Protein AF-A0AAW9EIE9-F1 (afdb_monomer_lite)

Radius of gyration: 13.32 Å; chains: 1; bounding box: 32×29×30 Å

Secondary structure (DSSP, 8-state):
-EEEEESS-SSEEEE----SSGGG---EE----TTS-HHHHHHHHHHHHHHHHHTT--------S-TT-

Structure (mmCIF, N/CA/C/O backbone):
data_AF-A0AAW9EIE9-F1
#
_entry.id   AF-A0AAW9EIE9-F1
#
loop_
_atom_site.group_PDB
_atom_site.id
_atom_site.type_symbol
_atom_site.label_atom_id
_atom_site.label_alt_id
_atom_site.label_comp_id
_atom_site.label_asym_id
_atom_site.label_entity_id
_atom_site.label_seq_id
_atom_site.pdbx_PDB_ins_code
_atom_site.Cartn_x
_atom_site.Cartn_y
_atom_site.Cartn_z
_atom_site.occupancy
_atom_site.B_iso_or_equiv
_atom_site.auth_seq_id
_atom_site.auth_comp_id
_atom_site.auth_asym_id
_atom_site.auth_atom_id
_atom_site.pdbx_PDB_model_num
ATOM 1 N N . VAL A 1 1 ? -9.539 -10.334 -8.243 1.00 56.34 1 VAL A N 1
ATOM 2 C CA . VAL A 1 1 ? -8.440 -9.459 -7.766 1.00 56.34 1 VAL A CA 1
ATOM 3 C C . VAL A 1 1 ? -7.624 -10.266 -6.778 1.00 56.34 1 VAL A C 1
ATOM 5 O O . VAL A 1 1 ? -8.205 -10.751 -5.818 1.00 56.34 1 VAL A O 1
ATOM 8 N N . MET A 1 2 ? -6.336 -10.491 -7.039 1.00 69.31 2 MET A N 1
ATOM 9 C CA . MET A 1 2 ? -5.502 -11.336 -6.180 1.00 69.31 2 MET A CA 1
ATOM 10 C C . MET A 1 2 ? -4.629 -10.459 -5.280 1.00 69.31 2 MET A C 1
ATOM 12 O O . MET A 1 2 ? -3.907 -9.584 -5.764 1.00 69.31 2 MET A O 1
ATOM 16 N N . LEU A 1 3 ? -4.725 -10.670 -3.965 1.00 75.06 3 LEU A N 1
ATOM 17 C CA . LEU A 1 3 ? -3.920 -9.972 -2.962 1.00 75.06 3 LEU A CA 1
ATOM 18 C C . LEU A 1 3 ? -2.478 -10.487 -3.029 1.00 75.06 3 LEU A C 1
ATOM 20 O O . LEU A 1 3 ? -2.113 -11.447 -2.363 1.00 75.06 3 LEU A O 1
ATOM 24 N N . ALA A 1 4 ? -1.685 -9.866 -3.894 1.00 82.44 4 ALA A N 1
ATOM 25 C CA . ALA A 1 4 ? -0.286 -10.190 -4.122 1.00 82.44 4 ALA A CA 1
ATOM 26 C C . ALA A 1 4 ? 0.499 -8.920 -4.462 1.00 82.44 4 ALA A C 1
ATOM 28 O O . ALA A 1 4 ? -0.088 -7.915 -4.890 1.00 82.44 4 ALA A O 1
ATOM 29 N N . TYR A 1 5 ? 1.823 -8.986 -4.309 1.00 81.12 5 TYR A N 1
ATOM 30 C CA . TYR A 1 5 ? 2.737 -7.946 -4.769 1.00 81.12 5 TYR A CA 1
ATOM 31 C C . TYR A 1 5 ? 3.667 -8.461 -5.876 1.00 81.12 5 TYR A C 1
ATOM 33 O O . TYR A 1 5 ? 4.098 -9.614 -5.860 1.00 81.12 5 TYR A O 1
ATOM 41 N N . SER A 1 6 ? 3.972 -7.603 -6.854 1.00 82.88 6 SER A N 1
ATOM 42 C CA . SER A 1 6 ? 4.950 -7.884 -7.918 1.00 82.88 6 SER A CA 1
ATOM 43 C C . SER A 1 6 ? 5.535 -6.588 -8.489 1.00 82.88 6 SER A C 1
ATOM 45 O O . SER A 1 6 ? 4.909 -5.525 -8.458 1.00 82.88 6 SER A O 1
ATOM 47 N N . ALA A 1 7 ? 6.754 -6.657 -9.027 1.00 76.69 7 ALA A N 1
ATOM 48 C CA . ALA A 1 7 ? 7.431 -5.509 -9.634 1.00 76.69 7 ALA A CA 1
ATOM 49 C C . ALA A 1 7 ? 6.956 -5.201 -11.065 1.00 76.69 7 ALA A C 1
ATOM 51 O O . ALA A 1 7 ? 6.955 -4.048 -11.498 1.00 76.69 7 ALA A O 1
ATOM 52 N N . ARG A 1 8 ? 6.554 -6.226 -11.822 1.00 68.06 8 ARG A N 1
ATOM 53 C CA . ARG A 1 8 ? 6.164 -6.080 -13.236 1.00 68.06 8 ARG A CA 1
ATOM 54 C C . ARG A 1 8 ? 4.709 -6.434 -13.499 1.00 68.06 8 ARG A C 1
ATOM 56 O O . ARG A 1 8 ? 4.154 -5.964 -14.493 1.00 68.06 8 ARG A O 1
ATOM 63 N N . ASN A 1 9 ? 4.084 -7.217 -12.622 1.00 68.94 9 ASN A N 1
ATOM 64 C CA . ASN A 1 9 ? 2.751 -7.724 -12.877 1.00 68.94 9 ASN A CA 1
ATOM 65 C C . ASN A 1 9 ? 1.657 -6.672 -12.621 1.00 68.94 9 ASN A C 1
ATOM 67 O O . ASN A 1 9 ? 1.561 -6.089 -11.541 1.00 68.94 9 ASN A O 1
ATOM 71 N N . ARG A 1 10 ? 0.804 -6.443 -13.627 1.00 64.44 10 ARG A N 1
ATOM 72 C CA . ARG A 1 10 ? -0.351 -5.535 -13.538 1.00 64.44 10 ARG A CA 1
ATOM 73 C C . ARG A 1 10 ? -1.630 -6.226 -13.055 1.00 64.44 10 ARG A C 1
ATOM 75 O O . ARG A 1 10 ? -2.625 -5.531 -12.863 1.00 64.44 10 ARG A O 1
ATOM 82 N N . SER A 1 11 ? -1.633 -7.539 -12.857 1.00 72.81 11 SER A N 1
ATOM 83 C CA . SER A 1 11 ? -2.749 -8.247 -12.221 1.00 72.81 11 SER A CA 1
ATOM 84 C C . SER A 1 11 ? -2.642 -8.265 -10.689 1.00 72.81 11 SER A C 1
ATOM 86 O O . SER A 1 11 ? -3.607 -8.610 -10.011 1.00 72.81 11 SER A O 1
ATOM 88 N N . ALA A 1 12 ? -1.490 -7.864 -10.139 1.00 80.06 12 ALA A N 1
ATOM 89 C CA . ALA A 1 12 ? -1.255 -7.757 -8.704 1.00 80.06 12 ALA A CA 1
ATOM 90 C C . ALA A 1 12 ? -1.910 -6.498 -8.106 1.00 80.06 12 ALA A C 1
ATOM 92 O O . ALA A 1 12 ? -1.844 -5.405 -8.683 1.00 80.06 12 ALA A O 1
ATOM 93 N N . SER A 1 13 ? -2.498 -6.655 -6.916 1.00 85.69 13 SER A N 1
ATOM 94 C CA . SER A 1 13 ? -3.102 -5.568 -6.133 1.00 85.69 13 SER A CA 1
ATOM 95 C C . SER A 1 13 ? -2.091 -4.523 -5.658 1.00 85.69 13 SER A C 1
ATOM 97 O O . SER A 1 13 ? -2.451 -3.352 -5.512 1.00 85.69 13 SER A O 1
ATOM 99 N N . ILE A 1 14 ? -0.839 -4.928 -5.424 1.00 90.00 14 ILE A N 1
ATOM 100 C CA . ILE A 1 14 ? 0.261 -4.033 -5.054 1.00 90.00 14 ILE A CA 1
ATOM 101 C C . ILE A 1 14 ? 1.371 -4.144 -6.101 1.00 90.00 14 ILE A C 1
ATOM 103 O O . ILE A 1 14 ? 1.912 -5.2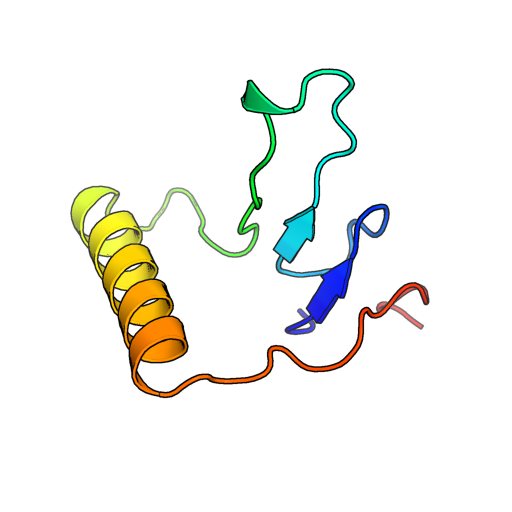21 -6.345 1.00 90.00 14 ILE A O 1
ATOM 107 N N . ARG A 1 15 ? 1.747 -3.022 -6.715 1.00 91.31 15 ARG A N 1
ATOM 108 C CA . ARG A 1 15 ? 2.872 -2.956 -7.655 1.00 91.31 15 ARG A CA 1
ATOM 109 C C . ARG A 1 15 ? 4.088 -2.322 -6.988 1.00 91.31 15 ARG A C 1
ATOM 111 O O . ARG A 1 15 ? 3.952 -1.348 -6.252 1.00 91.31 15 ARG A O 1
ATOM 118 N N . ILE A 1 16 ? 5.280 -2.830 -7.297 1.00 90.69 16 ILE A N 1
ATOM 119 C CA . ILE A 1 16 ? 6.560 -2.190 -6.954 1.00 90.69 16 ILE A CA 1
ATOM 120 C C . ILE A 1 16 ? 7.121 -1.521 -8.220 1.00 90.69 16 ILE A C 1
ATOM 122 O O . ILE A 1 16 ? 7.662 -2.216 -9.080 1.00 90.69 16 ILE A O 1
ATOM 126 N N . PRO A 1 17 ? 6.997 -0.189 -8.391 1.00 89.75 17 PRO A N 1
ATOM 127 C CA . PRO A 1 17 ? 7.505 0.486 -9.580 1.00 89.75 17 PRO A CA 1
ATOM 128 C C . PRO A 1 17 ? 9.029 0.376 -9.686 1.00 89.75 17 PRO A C 1
ATOM 130 O O . PRO A 1 17 ? 9.754 0.716 -8.750 1.00 89.75 17 PRO A O 1
ATOM 133 N N . VAL A 1 18 ? 9.521 -0.036 -10.856 1.00 89.00 18 VAL A N 1
ATOM 134 C CA . VAL A 1 18 ? 10.956 -0.012 -11.167 1.00 89.00 18 VAL A CA 1
ATOM 135 C C . VAL A 1 18 ? 11.377 1.442 -11.375 1.00 89.00 18 VAL A C 1
ATOM 137 O O . VAL A 1 18 ? 10.926 2.100 -12.310 1.00 89.00 18 VAL A O 1
ATOM 140 N N . VAL A 1 19 ? 12.219 1.955 -10.479 1.00 90.50 19 VAL A N 1
ATOM 141 C CA . VAL A 1 19 ? 12.698 3.343 -10.482 1.00 90.50 19 VAL A CA 1
ATOM 142 C C . VAL A 1 19 ? 14.222 3.378 -10.467 1.00 90.50 19 VAL A C 1
ATOM 144 O O . VAL A 1 19 ? 14.855 2.562 -9.804 1.00 90.50 19 VAL A O 1
ATOM 147 N N . ALA A 1 20 ? 14.815 4.341 -11.175 1.00 90.56 20 ALA A N 1
ATOM 148 C CA . ALA A 1 20 ? 16.271 4.499 -11.227 1.00 90.56 20 ALA A CA 1
ATOM 149 C C . ALA A 1 20 ? 16.854 5.104 -9.936 1.00 90.56 20 ALA A C 1
ATOM 151 O O . ALA A 1 20 ? 17.977 4.799 -9.549 1.00 90.56 20 ALA A O 1
ATOM 152 N N . SER A 1 21 ? 16.090 5.964 -9.253 1.00 93.88 21 SER A N 1
ATOM 153 C CA . SER A 1 21 ? 16.533 6.640 -8.030 1.00 93.88 21 SER A CA 1
ATOM 154 C C . SER A 1 21 ? 16.074 5.898 -6.781 1.00 93.88 21 SER A C 1
ATOM 156 O O . SER A 1 21 ? 14.884 5.625 -6.617 1.00 93.88 21 SER A O 1
ATOM 158 N N . MET A 1 22 ? 16.995 5.676 -5.838 1.00 91.00 22 MET A N 1
ATOM 159 C CA . MET A 1 22 ? 16.659 5.113 -4.526 1.00 91.00 22 MET A CA 1
ATOM 160 C C . MET A 1 22 ? 15.655 5.976 -3.750 1.00 91.00 22 MET A C 1
ATOM 162 O O . MET A 1 22 ? 14.827 5.430 -3.026 1.00 91.00 22 MET A O 1
ATOM 166 N N . LYS A 1 23 ? 15.667 7.303 -3.951 1.00 94.31 23 LYS A N 1
ATOM 167 C CA . LYS A 1 23 ? 14.727 8.234 -3.300 1.00 94.31 23 LYS A CA 1
ATOM 168 C C . LYS A 1 23 ? 13.285 8.089 -3.801 1.00 94.31 23 LYS A C 1
ATOM 170 O O . LYS A 1 23 ? 12.371 8.564 -3.144 1.00 94.31 23 LYS A O 1
ATOM 175 N N . ALA A 1 24 ? 13.073 7.454 -4.954 1.00 94.50 24 ALA A N 1
ATOM 176 C CA . ALA A 1 24 ? 11.751 7.281 -5.558 1.00 94.50 24 ALA A CA 1
ATOM 177 C C . ALA A 1 24 ? 11.101 5.921 -5.231 1.00 94.50 24 ALA A C 1
ATOM 179 O O . ALA A 1 24 ? 10.038 5.602 -5.781 1.00 94.50 24 ALA A O 1
ATOM 180 N N . ARG A 1 25 ? 11.748 5.102 -4.383 1.00 93.25 25 ARG A N 1
ATOM 181 C CA . ARG A 1 25 ? 11.272 3.768 -3.999 1.00 93.25 25 ARG A CA 1
ATOM 182 C C . ARG A 1 25 ? 9.942 3.889 -3.258 1.00 93.25 25 ARG A C 1
ATOM 184 O O . ARG A 1 25 ? 9.841 4.612 -2.274 1.00 93.25 25 ARG A O 1
ATOM 191 N N . 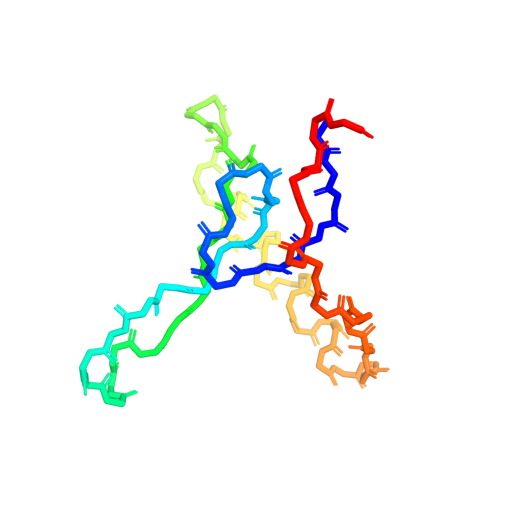ARG A 1 26 ? 8.930 3.175 -3.745 1.00 94.56 26 ARG A N 1
ATOM 192 C CA . ARG A 1 26 ? 7.571 3.182 -3.194 1.00 94.56 26 ARG A CA 1
ATOM 193 C C . ARG A 1 26 ? 6.829 1.908 -3.574 1.00 94.56 26 ARG A C 1
ATOM 195 O O . ARG A 1 26 ? 7.290 1.157 -4.432 1.00 94.56 26 ARG A O 1
ATOM 202 N N . ILE A 1 27 ? 5.663 1.727 -2.972 1.00 93.81 27 ILE A N 1
ATOM 203 C CA . ILE A 1 27 ? 4.650 0.762 -3.398 1.00 93.81 27 ILE A CA 1
ATOM 204 C C . ILE A 1 27 ? 3.473 1.510 -4.022 1.00 93.81 27 ILE A C 1
ATOM 206 O O . ILE A 1 27 ? 3.230 2.675 -3.709 1.00 93.81 27 ILE A O 1
ATOM 210 N N . GLU A 1 28 ? 2.749 0.850 -4.914 1.00 93.81 28 GLU A N 1
ATOM 211 C CA . GLU A 1 28 ? 1.516 1.361 -5.501 1.00 93.81 28 GLU A CA 1
ATOM 212 C C . GLU A 1 28 ? 0.379 0.390 -5.188 1.00 93.81 28 GLU A C 1
ATOM 214 O O . GLU A 1 28 ? 0.375 -0.747 -5.656 1.00 93.81 28 GLU A O 1
ATOM 219 N N . VAL A 1 29 ? -0.582 0.852 -4.394 1.00 93.19 29 VAL A N 1
ATOM 220 C CA . VAL A 1 29 ? -1.789 0.107 -4.031 1.00 93.19 29 VAL A CA 1
ATOM 221 C C . VAL A 1 29 ? -2.871 0.415 -5.066 1.00 93.19 29 VAL A C 1
ATOM 223 O O . VAL A 1 29 ? -3.246 1.572 -5.229 1.00 93.19 29 VAL A O 1
ATOM 226 N N . ARG A 1 30 ? -3.342 -0.601 -5.799 1.00 91.12 30 ARG A N 1
ATOM 227 C CA . ARG A 1 30 ? -4.113 -0.409 -7.046 1.00 91.12 30 ARG A CA 1
ATOM 228 C C . ARG A 1 30 ? -5.604 -0.728 -6.957 1.00 91.12 30 ARG A C 1
ATOM 230 O O . ARG A 1 30 ? -6.313 -0.533 -7.936 1.00 91.12 30 ARG A O 1
ATOM 237 N N . PHE A 1 31 ? -6.061 -1.256 -5.827 1.00 91.00 31 PHE A N 1
ATOM 238 C CA . PHE A 1 31 ? -7.472 -1.570 -5.595 1.00 91.00 31 PHE A CA 1
ATOM 239 C C . PHE A 1 31 ? -8.369 -0.396 -5.145 1.00 91.00 31 PHE A C 1
ATOM 241 O O . PHE A 1 31 ? -9.576 -0.542 -5.300 1.00 91.00 31 PHE A O 1
ATOM 248 N N . PRO A 1 32 ? -7.872 0.734 -4.593 1.00 93.38 32 PRO A N 1
ATOM 249 C CA . PRO A 1 32 ? -8.728 1.884 -4.311 1.00 93.38 32 PRO A CA 1
ATOM 250 C C . PRO A 1 32 ? -9.251 2.522 -5.600 1.00 93.38 32 PRO A C 1
ATOM 252 O O . PRO A 1 32 ? -8.517 2.627 -6.584 1.00 93.38 32 PRO A O 1
ATOM 255 N N . ASP A 1 33 ? -10.486 3.009 -5.561 1.00 95.19 33 ASP A N 1
ATOM 256 C CA . ASP A 1 33 ? -11.148 3.694 -6.670 1.00 95.19 33 ASP A CA 1
ATOM 257 C C . ASP A 1 33 ? -11.623 5.113 -6.268 1.00 95.19 33 ASP A C 1
ATOM 259 O O . ASP A 1 33 ? -11.613 5.457 -5.081 1.00 95.19 33 ASP A O 1
ATOM 263 N N . PRO 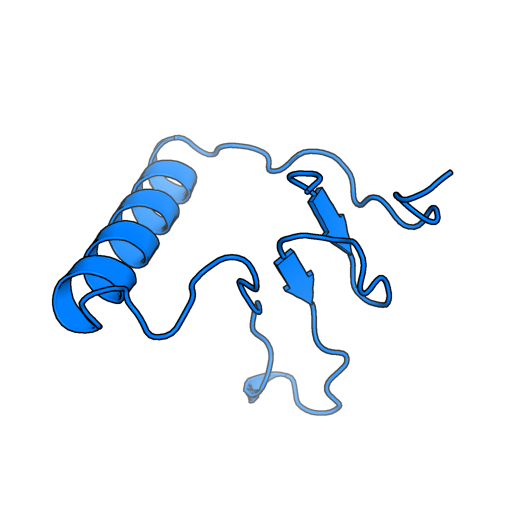A 1 34 ? -12.019 5.968 -7.234 1.00 94.81 34 PRO A N 1
ATOM 264 C CA . PRO A 1 34 ? -12.414 7.353 -6.959 1.00 94.81 34 PRO A CA 1
ATOM 265 C C . PRO A 1 34 ? -13.710 7.537 -6.154 1.00 94.81 34 PRO A C 1
ATOM 267 O O . PRO A 1 34 ? -14.009 8.669 -5.781 1.00 94.81 34 PRO A O 1
ATOM 270 N N . LEU A 1 35 ? -14.494 6.482 -5.897 1.00 96.50 35 LEU A N 1
ATOM 271 C CA . LEU A 1 35 ? -15.673 6.564 -5.026 1.00 96.50 35 LEU A CA 1
ATOM 272 C C . LEU A 1 35 ? -15.282 6.575 -3.543 1.00 96.50 35 LEU A C 1
ATOM 274 O O . LEU A 1 35 ? -16.091 6.951 -2.692 1.00 96.50 35 LEU A O 1
ATOM 278 N N . ALA A 1 36 ? -14.050 6.180 -3.212 1.00 96.12 36 ALA A N 1
ATOM 279 C CA . ALA A 1 36 ? -13.553 6.221 -1.849 1.00 96.12 36 ALA A CA 1
ATOM 280 C C . ALA A 1 36 ? -13.312 7.666 -1.383 1.00 96.12 36 ALA A C 1
ATOM 282 O O . ALA A 1 36 ? -12.731 8.490 -2.089 1.00 96.12 36 ALA A O 1
ATOM 283 N N . ASN A 1 37 ? -13.684 7.963 -0.135 1.00 97.69 37 ASN A N 1
ATOM 284 C CA . ASN A 1 37 ? -13.283 9.213 0.503 1.00 97.69 37 ASN A CA 1
ATOM 285 C C . ASN A 1 37 ? -11.747 9.223 0.668 1.00 97.69 37 ASN A C 1
ATOM 287 O O . ASN A 1 37 ? -11.223 8.358 1.377 1.00 97.69 37 ASN A O 1
ATOM 291 N N . PRO A 1 38 ? -11.017 10.189 0.079 1.00 96.31 38 PRO A N 1
ATOM 292 C CA . PRO A 1 38 ? -9.555 10.174 0.065 1.00 96.31 38 PRO A CA 1
ATOM 293 C C . PRO A 1 38 ? -8.943 10.271 1.467 1.00 96.31 38 PRO A C 1
ATOM 295 O O . PRO A 1 38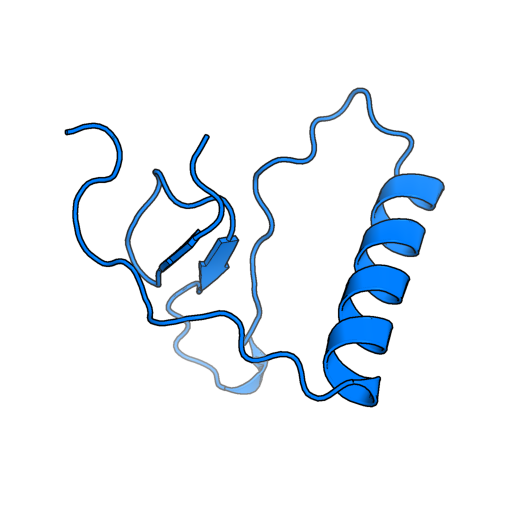 ? -7.923 9.638 1.732 1.00 96.31 38 PRO A O 1
ATOM 298 N N . TYR A 1 39 ? -9.582 10.996 2.391 1.00 97.62 39 TYR A N 1
ATOM 299 C CA . TYR A 1 39 ? -9.100 11.110 3.769 1.00 97.62 39 TYR A CA 1
ATOM 300 C C . TYR A 1 39 ? -9.157 9.762 4.487 1.00 97.62 39 TYR A C 1
ATOM 302 O O . TYR A 1 39 ? -8.180 9.339 5.104 1.00 97.62 39 TYR A O 1
ATOM 310 N N . LEU A 1 40 ? -10.289 9.063 4.367 1.00 97.56 40 LEU A N 1
ATOM 311 C CA . LEU A 1 40 ? -10.481 7.760 5.001 1.00 97.56 40 LEU A CA 1
ATOM 312 C C . LEU A 1 40 ? -9.635 6.677 4.328 1.00 97.56 40 LEU A C 1
ATOM 314 O O . LEU A 1 40 ? -9.050 5.849 5.021 1.00 97.56 40 LEU A O 1
ATOM 318 N N . ALA A 1 41 ? -9.523 6.703 2.999 1.00 96.31 41 ALA A N 1
ATOM 319 C CA . ALA A 1 41 ? -8.732 5.738 2.245 1.00 96.31 41 ALA A CA 1
ATOM 320 C C . ALA A 1 41 ? -7.247 5.797 2.630 1.00 96.31 41 ALA A C 1
ATOM 322 O O . ALA A 1 41 ? -6.652 4.765 2.941 1.00 96.31 41 ALA A O 1
ATOM 323 N N . PHE A 1 42 ? -6.658 6.996 2.673 1.00 96.12 42 PHE A N 1
ATOM 324 C CA . PHE A 1 42 ? -5.255 7.151 3.058 1.00 96.12 42 PHE A CA 1
ATOM 325 C C . PHE A 1 42 ? -5.020 6.845 4.537 1.00 96.12 42 PHE A C 1
ATOM 327 O O . PHE A 1 42 ? -4.039 6.176 4.864 1.00 96.12 42 PHE A O 1
ATOM 334 N N . ALA A 1 43 ? -5.927 7.263 5.428 1.00 97.75 43 ALA A N 1
ATOM 335 C CA . ALA A 1 43 ? -5.825 6.935 6.847 1.00 97.75 43 ALA A CA 1
ATOM 336 C C . ALA A 1 43 ? -5.866 5.415 7.081 1.00 97.75 43 ALA A C 1
ATOM 338 O O . ALA A 1 43 ? -5.007 4.877 7.776 1.00 97.75 43 ALA A O 1
ATOM 339 N N . ALA A 1 44 ? -6.808 4.704 6.452 1.00 97.19 44 ALA A N 1
ATOM 340 C CA . ALA A 1 44 ? -6.929 3.254 6.583 1.00 97.19 44 ALA A CA 1
ATOM 341 C C . ALA A 1 44 ? -5.690 2.515 6.052 1.00 97.19 44 ALA A C 1
ATOM 343 O O . ALA A 1 44 ? -5.194 1.595 6.700 1.00 97.19 44 ALA A O 1
ATOM 344 N N . GLN A 1 45 ? -5.148 2.942 4.907 1.00 96.50 45 GLN A N 1
ATOM 345 C CA . GLN A 1 45 ? -3.924 2.366 4.343 1.00 96.50 45 GLN A CA 1
ATOM 346 C C . GLN A 1 45 ? -2.703 2.579 5.243 1.00 96.50 45 GLN A C 1
ATOM 348 O O . GLN A 1 45 ? -1.904 1.658 5.413 1.00 96.50 45 GLN A O 1
ATOM 353 N N . LEU A 1 46 ? -2.563 3.769 5.837 1.00 97.44 46 LEU A N 1
ATOM 354 C CA . LEU A 1 46 ? -1.486 4.059 6.780 1.00 97.44 46 LEU A CA 1
ATOM 355 C C . LEU A 1 46 ? -1.588 3.167 8.018 1.00 97.44 46 LEU A C 1
ATOM 357 O O . LEU A 1 46 ? -0.600 2.543 8.397 1.00 97.44 46 LEU A O 1
ATOM 361 N N . MET A 1 47 ? -2.777 3.066 8.614 1.00 97.88 47 MET A N 1
ATOM 362 C CA . MET A 1 47 ? -2.992 2.238 9.802 1.00 97.88 47 MET A CA 1
ATOM 363 C C . MET A 1 47 ? -2.724 0.756 9.522 1.00 97.88 47 MET A C 1
ATOM 365 O O . MET A 1 47 ? -2.043 0.111 10.313 1.00 97.88 47 MET A O 1
ATOM 369 N N . ALA A 1 48 ? -3.167 0.236 8.373 1.00 96.81 48 ALA A N 1
ATOM 370 C CA . ALA A 1 48 ? -2.869 -1.135 7.957 1.00 96.81 48 ALA A CA 1
ATOM 371 C C . ALA A 1 48 ? -1.359 -1.373 7.764 1.00 96.81 48 ALA A C 1
ATOM 373 O O . ALA A 1 48 ? -0.834 -2.416 8.151 1.00 96.81 48 ALA A O 1
ATOM 374 N N . GLY A 1 49 ? -0.640 -0.397 7.198 1.00 96.81 49 GLY A N 1
ATOM 375 C CA . GLY A 1 49 ? 0.815 -0.465 7.053 1.00 96.81 49 GLY A CA 1
ATOM 376 C C . GLY A 1 49 ? 1.553 -0.443 8.394 1.00 96.81 49 GLY A C 1
ATOM 377 O O . GLY A 1 49 ? 2.486 -1.219 8.594 1.00 96.81 49 GLY A O 1
ATOM 378 N N . LEU A 1 50 ? 1.128 0.419 9.322 1.00 98.00 50 LEU A N 1
ATOM 379 C CA . LEU A 1 50 ? 1.704 0.505 10.666 1.00 98.00 50 LEU A CA 1
ATOM 380 C C . LEU A 1 50 ? 1.482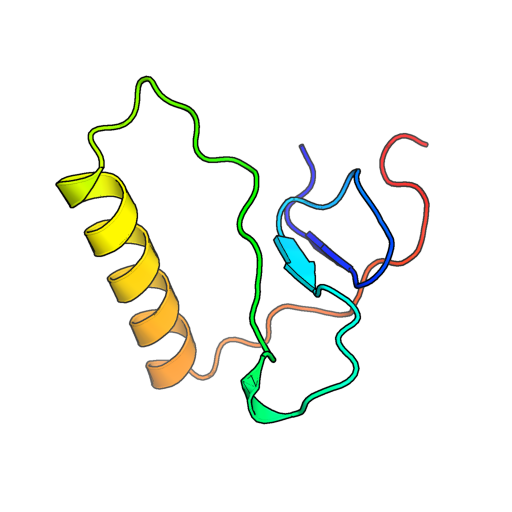 -0.781 11.463 1.00 98.00 50 LEU A C 1
ATOM 382 O O . LEU A 1 50 ? 2.422 -1.268 12.087 1.00 98.00 50 LEU A O 1
ATOM 386 N N . ASP A 1 51 ? 0.282 -1.356 11.398 1.00 98.25 51 ASP A N 1
ATOM 387 C CA . ASP A 1 51 ? -0.019 -2.632 12.050 1.00 98.25 51 ASP A CA 1
ATOM 388 C C . ASP A 1 51 ? 0.886 -3.761 11.527 1.00 98.25 51 ASP A C 1
ATOM 390 O O . ASP A 1 51 ? 1.506 -4.483 12.310 1.00 98.25 51 ASP A O 1
ATOM 394 N N . GLY A 1 52 ? 1.083 -3.834 10.205 1.00 97.25 52 GLY A N 1
ATOM 395 C CA . GLY A 1 52 ? 2.012 -4.784 9.590 1.00 97.25 52 GLY A CA 1
ATOM 396 C C . GLY A 1 52 ? 3.458 -4.634 10.075 1.00 97.25 52 GLY A C 1
ATOM 397 O O . GLY A 1 52 ? 4.149 -5.636 10.259 1.00 97.25 52 GLY A O 1
ATOM 398 N N . ILE A 1 53 ? 3.910 -3.403 10.336 1.00 97.12 53 ILE A N 1
ATOM 399 C CA . ILE A 1 53 ? 5.244 -3.130 10.893 1.00 97.12 53 ILE A CA 1
ATOM 400 C C . ILE A 1 53 ? 5.326 -3.585 12.353 1.00 97.12 53 ILE A C 1
ATOM 402 O O . ILE A 1 53 ? 6.267 -4.293 12.716 1.00 97.12 53 ILE A O 1
ATOM 406 N N . ILE A 1 54 ? 4.353 -3.195 13.181 1.00 98.06 54 ILE A N 1
ATOM 407 C CA . ILE A 1 54 ? 4.318 -3.508 14.618 1.00 98.06 54 ILE A CA 1
ATOM 408 C C . ILE A 1 54 ? 4.310 -5.025 14.829 1.00 98.06 54 ILE A C 1
ATOM 410 O O . ILE A 1 54 ? 5.107 -5.550 15.608 1.00 98.06 54 ILE A O 1
ATOM 414 N N . ASN A 1 55 ? 3.470 -5.729 14.072 1.00 97.94 55 ASN A N 1
ATOM 415 C CA . ASN A 1 55 ? 3.293 -7.174 14.174 1.00 97.94 55 ASN A CA 1
ATOM 416 C C . ASN A 1 55 ? 4.276 -7.972 13.301 1.00 97.94 55 ASN A C 1
ATOM 418 O O . ASN A 1 55 ? 4.211 -9.200 13.277 1.00 97.94 55 ASN A O 1
ATOM 422 N N . LYS A 1 56 ? 5.199 -7.297 12.594 1.00 95.75 56 LYS A N 1
ATOM 423 C CA . LYS A 1 56 ? 6.196 -7.903 11.690 1.00 95.75 56 LYS A CA 1
ATOM 424 C C . LYS A 1 56 ? 5.572 -8.893 10.698 1.00 95.75 56 LYS A C 1
ATOM 426 O O . LYS A 1 56 ? 6.097 -9.985 10.475 1.00 95.75 56 LYS A O 1
ATOM 431 N N . ILE A 1 57 ? 4.442 -8.511 10.109 1.00 97.25 57 ILE A N 1
ATOM 432 C CA . ILE A 1 57 ? 3.690 -9.365 9.191 1.00 97.25 57 ILE A CA 1
ATOM 433 C C . ILE A 1 57 ? 4.502 -9.543 7.905 1.00 97.25 57 ILE A C 1
ATOM 435 O O . ILE A 1 57 ? 4.780 -8.579 7.190 1.00 97.25 57 ILE A O 1
ATOM 439 N N . HIS A 1 58 ? 4.876 -10.786 7.599 1.00 94.62 58 HIS A N 1
ATOM 440 C CA . HIS A 1 58 ? 5.509 -11.112 6.326 1.00 94.62 58 HIS A CA 1
ATOM 441 C C . HIS A 1 58 ? 4.457 -11.046 5.202 1.00 94.62 58 HIS A C 1
ATOM 443 O O . HIS A 1 58 ? 3.425 -11.709 5.317 1.00 94.62 58 HIS A O 1
ATOM 449 N N . PRO A 1 59 ? 4.686 -10.302 4.101 1.00 89.38 59 PRO A N 1
ATOM 450 C CA . PRO A 1 59 ? 3.688 -10.102 3.041 1.00 89.38 59 PRO A CA 1
ATOM 451 C C . PRO A 1 59 ? 3.484 -11.325 2.125 1.00 89.38 59 PRO A C 1
ATOM 453 O O . PRO A 1 59 ? 2.737 -11.243 1.152 1.00 89.38 59 PRO A O 1
ATOM 456 N N . GLY A 1 60 ? 4.153 -12.442 2.420 1.00 90.12 60 GLY A N 1
ATOM 457 C CA . GLY A 1 60 ? 4.261 -13.607 1.538 1.00 90.12 60 GLY A CA 1
ATOM 458 C C . GLY A 1 60 ? 5.374 -13.442 0.503 1.00 90.12 60 GLY A C 1
ATOM 459 O O . GLY A 1 60 ? 6.121 -12.467 0.544 1.00 90.12 60 GLY A O 1
ATOM 460 N N . ASP A 1 61 ? 5.492 -14.409 -0.403 1.00 87.38 61 ASP A N 1
ATOM 461 C CA . ASP A 1 61 ? 6.458 -14.351 -1.501 1.00 87.38 61 ASP A CA 1
ATOM 462 C C . ASP A 1 61 ? 5.916 -13.532 -2.680 1.00 87.38 61 ASP A C 1
ATOM 464 O O . ASP A 1 61 ? 4.706 -13.458 -2.920 1.00 87.38 61 ASP A O 1
ATOM 468 N N . ALA A 1 62 ? 6.824 -12.922 -3.445 1.00 81.19 62 ALA A N 1
ATOM 469 C CA . ALA A 1 62 ? 6.465 -12.174 -4.644 1.00 81.19 62 ALA A CA 1
ATOM 470 C C . ALA A 1 62 ? 5.841 -13.111 -5.685 1.00 81.19 62 ALA A C 1
ATOM 472 O O . ALA A 1 62 ? 6.375 -14.186 -5.966 1.00 81.19 62 ALA A O 1
ATOM 473 N N . MET A 1 63 ? 4.734 -12.687 -6.299 1.00 74.00 63 MET A N 1
ATOM 474 C CA . MET A 1 63 ? 4.027 -13.523 -7.266 1.00 74.00 63 MET A CA 1
ATOM 475 C C . MET A 1 63 ? 4.185 -12.977 -8.685 1.00 74.00 63 MET A C 1
ATOM 477 O O . MET A 1 63 ? 3.434 -12.118 -9.145 1.00 74.00 63 MET A O 1
ATOM 481 N N . ASP A 1 64 ? 5.200 -13.497 -9.376 1.00 64.25 64 ASP A N 1
ATOM 482 C CA . ASP A 1 64 ? 5.614 -13.056 -10.716 1.00 64.25 64 ASP A CA 1
ATOM 483 C C . ASP A 1 64 ? 4.966 -13.845 -11.872 1.00 64.25 64 ASP A C 1
ATOM 485 O O . ASP A 1 64 ? 5.284 -13.613 -13.039 1.00 64.25 64 ASP A O 1
ATOM 489 N N . LYS A 1 65 ? 4.023 -14.751 -11.578 1.00 63.31 65 LYS A N 1
ATOM 490 C CA . LYS A 1 65 ? 3.195 -15.434 -12.591 1.00 63.31 65 LYS A CA 1
ATOM 491 C C . LYS A 1 65 ? 1.994 -14.566 -12.982 1.00 63.31 65 LYS A C 1
ATOM 493 O O . LYS A 1 65 ? 1.513 -13.790 -12.161 1.00 63.31 65 LYS A O 1
ATOM 498 N N . ASN A 1 66 ? 1.506 -14.689 -14.219 1.00 56.62 66 ASN A N 1
ATOM 499 C CA . ASN A 1 66 ? 0.264 -14.041 -14.654 1.00 56.62 66 ASN A CA 1
ATOM 500 C C . ASN A 1 66 ? -0.895 -14.526 -13.761 1.00 56.62 66 ASN A C 1
ATOM 502 O O . ASN A 1 66 ? -1.116 -15.725 -13.667 1.00 56.62 66 ASN A O 1
ATOM 506 N N . LEU A 1 67 ? -1.591 -13.617 -13.063 1.00 57.75 67 LEU A N 1
ATOM 507 C CA . LEU A 1 67 ? -2.572 -13.986 -12.014 1.00 57.75 67 LEU A CA 1
ATOM 508 C C . LEU A 1 67 ? -4.011 -14.080 -12.552 1.00 57.75 67 LEU A C 1
ATOM 510 O O . LEU A 1 67 ? -4.958 -14.039 -11.769 1.00 57.75 67 LEU A O 1
ATOM 514 N N . TYR A 1 68 ? -4.167 -14.093 -13.878 1.00 55.22 68 TYR A N 1
ATOM 515 C CA . TYR A 1 68 ? -5.444 -14.323 -14.562 1.00 55.22 68 TYR A CA 1
ATOM 516 C C . TYR A 1 68 ? -5.569 -15.746 -15.129 1.00 55.22 68 TYR A C 1
ATOM 518 O O . TYR A 1 68 ? -6.665 -16.097 -15.565 1.00 55.22 68 TYR A O 1
ATOM 526 N N . ASP A 1 69 ? -4.469 -16.512 -15.126 1.00 50.16 69 ASP A N 1
ATOM 527 C CA . ASP A 1 69 ? -4.429 -17.943 -15.462 1.00 50.16 69 ASP A CA 1
ATOM 528 C C . ASP A 1 69 ? -4.501 -18.801 -14.175 1.00 50.16 69 ASP A C 1
ATOM 530 O O . ASP A 1 69 ? -3.849 -19.869 -14.110 1.00 50.16 69 ASP A O 1
#

Sequence (69 aa):
VMLAYSARNRSASIRIPVVASMKARRIEVRFPDPLANPYLAFAAQLMAGLDGIINKIHPGDAMDKNLYD

InterPro domains:
  IPR001637 Glutamine synthetase class-I, adenylation site [PS00182] (56-68)
  IPR008146 Glutamine synthetase, catalytic domain [PF00120] (1-69)
  IPR008146 Glutamine synthetase, cata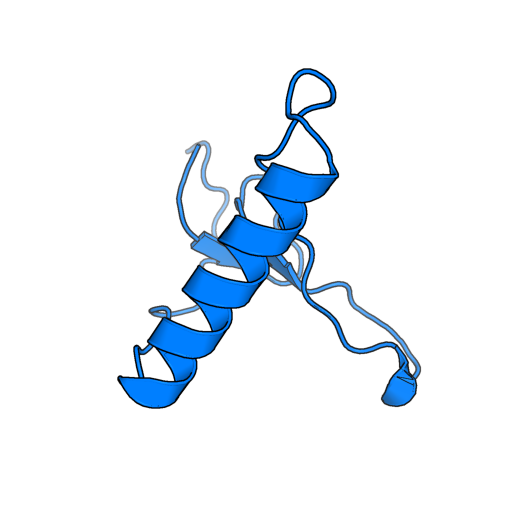lytic domain [PS51987] (1-69)
  IPR014746 Glutamine synthetase/guanido kinase, catalytic domain [SSF55931] (2-69)

Foldseek 3Di:
DDDAEAAPAPVHQKHFDDDPDPVPGDIDGRPDDPVDDPVVVVVVVVVVVVVCVVVVPDSDDHDPDHPVD

pLDDT: mean 86.98, std 12.95, range [50.16, 98.25]

Organism: Klebsiella aerogenes (NCBI:txid548)